Protein AF-A0A7X7NEM4-F1 (afdb_monomer_lite)

pLDDT: mean 92.58, std 3.81, range [78.38, 96.19]

Radius of gyration: 13.3 Å; chains: 1; bounding box: 25×29×31 Å

Secondary structure (DSSP, 8-state):
-------------S---HHHHS-GGGTT---HHHHGGGTTTT---TT----

Sequence (51 aa):
MKSFGGPVLFLDRSDINTDEIIPAKYLTEVKKEALKPYLLEDLNMEGFNPD

Structure (mmCIF, N/CA/C/O backbone):
data_AF-A0A7X7NEM4-F1
#
_entry.id   AF-A0A7X7NEM4-F1
#
loop_
_atom_site.group_PDB
_atom_site.id
_atom_site.type_symbol
_atom_site.label_atom_id
_atom_site.label_alt_id
_atom_site.label_comp_id
_atom_site.label_asym_id
_atom_site.label_entity_id
_atom_site.label_seq_id
_atom_site.pdbx_PDB_ins_code
_atom_site.Cartn_x
_atom_site.Cartn_y
_atom_site.Cartn_z
_atom_site.occupancy
_atom_site.B_iso_or_equiv
_atom_site.auth_seq_id
_atom_site.auth_comp_id
_atom_site.auth_asym_id
_atom_site.auth_atom_id
_atom_site.pdbx_PDB_model_num
ATOM 1 N N . MET A 1 1 ? -10.604 20.112 -19.430 1.00 78.38 1 MET A N 1
ATOM 2 C CA . MET A 1 1 ? -9.833 18.955 -18.920 1.00 78.38 1 MET A CA 1
ATOM 3 C C . MET A 1 1 ? -8.880 19.477 -17.852 1.00 78.38 1 MET A C 1
ATOM 5 O O . MET A 1 1 ? -8.254 20.495 -18.113 1.00 78.38 1 MET A O 1
ATOM 9 N N . LYS A 1 2 ? -8.825 18.888 -16.649 1.00 89.69 2 LYS A N 1
ATOM 10 C CA . LYS A 1 2 ? -7.816 19.263 -15.638 1.00 89.69 2 LYS A CA 1
ATOM 11 C C . LYS A 1 2 ? -6.547 18.451 -15.896 1.00 89.69 2 LYS A C 1
ATOM 13 O O . LYS A 1 2 ? -6.650 17.238 -16.054 1.00 89.69 2 LYS A O 1
ATOM 18 N N . SER A 1 3 ? -5.394 19.111 -15.939 1.00 89.62 3 SER A N 1
ATOM 19 C CA . SER A 1 3 ? -4.094 18.444 -16.050 1.00 89.62 3 SER A CA 1
ATOM 20 C C . SER A 1 3 ? -3.548 18.157 -14.657 1.00 89.62 3 SER A C 1
ATOM 22 O O . SER A 1 3 ? -3.512 19.051 -13.812 1.00 89.62 3 SER A O 1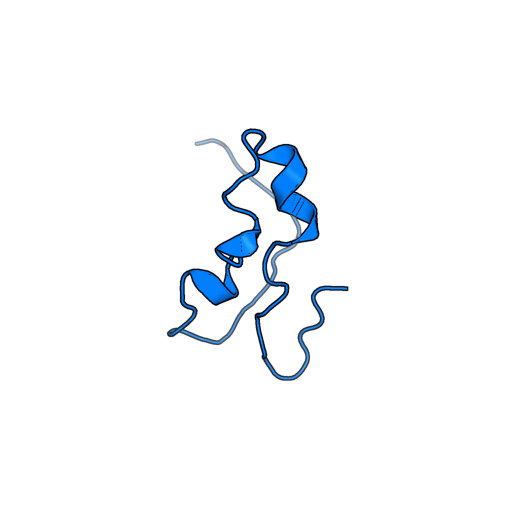
ATOM 24 N N . PHE A 1 4 ? -3.126 16.919 -14.431 1.00 92.38 4 PHE A N 1
ATOM 25 C CA . PHE A 1 4 ? -2.425 16.496 -13.223 1.00 92.38 4 PHE A CA 1
ATOM 26 C C . PHE A 1 4 ? -0.976 16.188 -13.602 1.00 92.38 4 PHE A C 1
ATOM 28 O O . PHE A 1 4 ? -0.728 15.621 -14.664 1.00 92.38 4 PHE A O 1
ATOM 35 N N . GLY A 1 5 ? -0.030 16.593 -12.759 1.00 93.81 5 GLY A N 1
ATOM 36 C CA . GLY A 1 5 ? 1.395 16.317 -12.927 1.00 93.81 5 GLY A CA 1
ATOM 37 C C . GLY A 1 5 ? 1.994 15.820 -11.617 1.00 93.81 5 GLY A C 1
ATOM 38 O O . GLY A 1 5 ? 1.436 16.070 -10.549 1.00 93.81 5 GLY A O 1
ATOM 39 N N . GLY A 1 6 ? 3.111 15.107 -11.701 1.00 94.62 6 GLY A N 1
ATOM 40 C CA . GLY A 1 6 ? 3.794 14.539 -10.545 1.00 94.62 6 GLY A CA 1
ATOM 41 C C . GLY A 1 6 ? 4.761 13.425 -10.945 1.00 94.62 6 GLY A C 1
ATOM 42 O O . GLY A 1 6 ? 4.766 13.014 -12.108 1.00 94.62 6 GLY A O 1
ATOM 43 N N . PRO A 1 7 ? 5.590 12.958 -10.000 1.00 94.31 7 PRO A N 1
ATOM 44 C CA . PRO A 1 7 ? 6.427 11.786 -10.209 1.00 94.31 7 PRO A CA 1
ATOM 45 C C . PRO A 1 7 ? 5.563 10.541 -10.452 1.00 94.31 7 PRO A C 1
ATOM 47 O O . PRO A 1 7 ? 4.452 10.428 -9.934 1.00 94.31 7 PRO A O 1
ATOM 50 N N . VAL A 1 8 ? 6.094 9.609 -11.241 1.00 92.25 8 VAL A N 1
ATOM 51 C CA . VAL A 1 8 ? 5.454 8.327 -11.557 1.00 92.25 8 VAL A CA 1
ATOM 52 C C . VAL A 1 8 ? 6.247 7.207 -10.893 1.00 92.25 8 VAL A C 1
ATOM 54 O O . VAL A 1 8 ? 7.473 7.201 -10.960 1.00 92.25 8 VAL A O 1
ATOM 57 N N . LEU A 1 9 ? 5.537 6.259 -10.283 1.00 90.75 9 LEU A N 1
ATOM 58 C CA . LEU A 1 9 ? 6.074 4.979 -9.826 1.00 90.75 9 LEU A CA 1
ATOM 59 C C . LEU A 1 9 ? 5.634 3.895 -10.818 1.00 90.75 9 LEU A C 1
ATOM 61 O O . LEU A 1 9 ? 4.442 3.788 -11.108 1.00 90.75 9 LEU A O 1
ATOM 65 N N . PHE A 1 10 ? 6.580 3.118 -11.345 1.00 91.25 10 PHE A N 1
ATOM 66 C CA . PHE A 1 10 ? 6.299 2.024 -12.274 1.00 91.25 10 PHE A CA 1
ATOM 67 C C . PHE A 1 10 ? 6.431 0.681 -11.555 1.00 91.25 10 PHE A C 1
ATOM 69 O O . PHE A 1 10 ? 7.485 0.387 -10.998 1.00 91.25 10 PHE A O 1
ATOM 76 N N . LEU A 1 11 ? 5.360 -0.112 -11.568 1.00 93.31 11 LEU A N 1
ATOM 77 C CA . LEU A 1 11 ? 5.317 -1.460 -11.006 1.00 93.31 11 LEU A CA 1
ATOM 78 C C . LEU A 1 11 ? 4.996 -2.434 -12.145 1.00 93.31 11 LEU A C 1
ATOM 80 O O . LEU A 1 11 ? 3.867 -2.454 -12.633 1.00 93.31 11 LEU A O 1
ATOM 84 N N . ASP A 1 12 ? 5.986 -3.211 -12.587 1.00 93.00 12 ASP A N 1
ATOM 85 C CA . ASP A 1 12 ? 5.859 -4.136 -13.726 1.00 93.00 12 ASP A CA 1
ATOM 86 C C . ASP A 1 12 ? 5.372 -5.524 -13.279 1.00 93.00 12 ASP A C 1
ATOM 88 O O . ASP A 1 12 ? 6.010 -6.553 -13.500 1.00 93.00 12 ASP A O 1
ATOM 92 N N . ARG A 1 13 ? 4.249 -5.541 -12.557 1.00 93.88 13 ARG A N 1
ATOM 93 C CA . ARG A 1 13 ? 3.607 -6.760 -12.055 1.00 93.88 13 ARG A CA 1
ATOM 94 C C . ARG A 1 13 ? 2.096 -6.630 -12.176 1.00 93.88 13 ARG A C 1
ATOM 96 O O . ARG A 1 13 ? 1.508 -5.659 -11.709 1.00 93.88 13 ARG A O 1
ATOM 103 N N . SER A 1 14 ? 1.459 -7.611 -12.810 1.00 94.06 14 SER A N 1
ATOM 104 C CA . SER A 1 14 ? 0.015 -7.587 -13.083 1.00 94.06 14 SER A CA 1
ATOM 105 C C . SER A 1 14 ? -0.839 -8.253 -12.005 1.00 94.06 14 SER A C 1
ATOM 107 O O . SER A 1 14 ? -2.052 -8.078 -11.991 1.00 94.06 14 SER A O 1
ATOM 109 N N . ASP A 1 15 ? -0.227 -9.050 -11.135 1.00 94.31 15 ASP A N 1
ATOM 110 C CA . ASP A 1 15 ? -0.874 -9.910 -10.1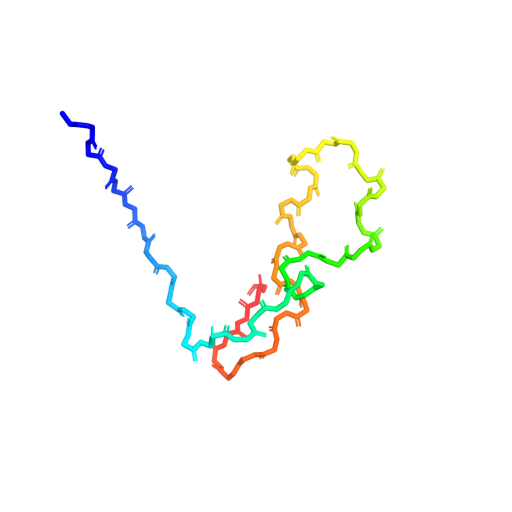42 1.00 94.31 15 ASP A CA 1
ATOM 111 C C . ASP A 1 15 ? -0.739 -9.365 -8.710 1.00 94.31 15 ASP A C 1
ATOM 113 O O . ASP A 1 15 ? -0.689 -10.130 -7.751 1.00 94.31 15 ASP A O 1
ATOM 117 N N . ILE A 1 16 ? -0.663 -8.039 -8.558 1.00 95.56 16 ILE A N 1
ATOM 118 C CA . ILE A 1 16 ? -0.654 -7.381 -7.245 1.00 95.56 16 ILE A CA 1
ATOM 119 C C . ILE A 1 16 ? -2.026 -7.569 -6.591 1.00 95.56 16 ILE A C 1
ATOM 121 O O . ILE A 1 16 ? -3.046 -7.118 -7.121 1.00 95.56 16 ILE A O 1
ATOM 125 N N . ASN A 1 17 ? -2.052 -8.242 -5.443 1.00 95.88 17 ASN A N 1
ATOM 126 C CA . ASN A 1 17 ? -3.278 -8.532 -4.704 1.00 95.88 17 ASN A CA 1
ATOM 127 C C . ASN A 1 17 ? -3.555 -7.506 -3.586 1.00 95.88 17 ASN A C 1
ATOM 129 O O . ASN A 1 17 ? -2.791 -6.571 -3.359 1.00 95.88 17 ASN A O 1
ATOM 133 N N . THR A 1 18 ? -4.688 -7.647 -2.892 1.00 96.19 18 THR A N 1
ATOM 134 C CA . THR A 1 18 ? -5.135 -6.667 -1.889 1.00 96.19 18 THR A CA 1
ATOM 135 C C . THR A 1 18 ? -4.259 -6.605 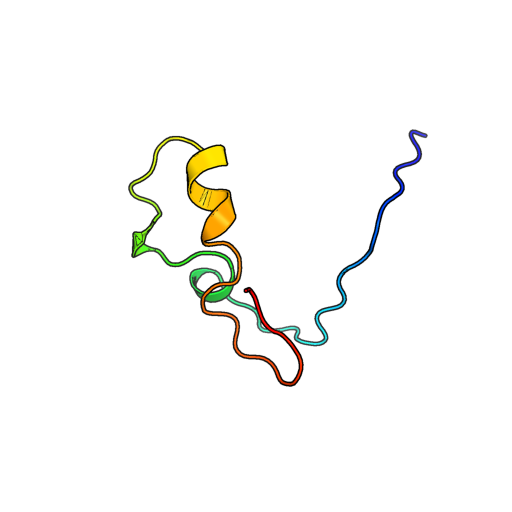-0.646 1.00 96.19 18 THR A C 1
ATOM 137 O O . THR A 1 18 ? -4.079 -5.508 -0.126 1.00 96.19 18 THR A O 1
ATOM 140 N N . ASP A 1 19 ? -3.716 -7.735 -0.190 1.00 95.19 19 ASP A N 1
ATOM 141 C CA . ASP A 1 19 ? -2.838 -7.759 0.984 1.00 95.19 19 ASP A CA 1
ATOM 142 C C . ASP A 1 19 ? -1.483 -7.111 0.669 1.00 95.19 19 ASP A C 1
ATOM 144 O O . ASP A 1 19 ? -0.930 -6.409 1.509 1.00 95.19 19 ASP A O 1
ATOM 148 N N . GLU A 1 20 ? -1.002 -7.242 -0.571 1.00 95.50 20 GLU A N 1
ATOM 149 C CA . GLU A 1 20 ? 0.199 -6.541 -1.044 1.00 95.50 20 GLU A CA 1
ATOM 150 C C . GLU A 1 20 ? -0.010 -5.030 -1.193 1.00 95.50 20 GLU A C 1
ATOM 152 O O . GLU A 1 20 ? 0.936 -4.263 -1.042 1.00 95.50 20 GLU A O 1
ATOM 157 N N . ILE A 1 21 ? -1.234 -4.573 -1.486 1.00 95.31 21 ILE A N 1
ATOM 158 C CA . ILE A 1 21 ? -1.553 -3.137 -1.509 1.00 95.31 21 ILE A CA 1
ATOM 159 C C . ILE A 1 21 ? -1.595 -2.584 -0.084 1.00 95.31 21 ILE A C 1
ATOM 161 O O . ILE A 1 21 ? -1.019 -1.528 0.187 1.00 95.31 21 ILE A O 1
ATOM 165 N N . ILE A 1 22 ? -2.316 -3.267 0.805 1.00 96.00 22 ILE A N 1
ATOM 166 C CA . ILE A 1 22 ? -2.447 -2.907 2.214 1.00 96.00 22 ILE A CA 1
ATOM 167 C C . ILE A 1 22 ? -2.778 -4.162 3.039 1.00 96.00 22 ILE A C 1
ATOM 169 O O . ILE A 1 22 ? -3.828 -4.775 2.829 1.00 96.00 22 ILE A O 1
ATOM 173 N N . PRO A 1 23 ? -1.954 -4.520 4.035 1.00 95.44 23 PRO A N 1
ATOM 174 C CA . PRO A 1 23 ? -2.221 -5.695 4.854 1.00 95.44 23 PRO A CA 1
ATOM 175 C C . PRO A 1 23 ? -3.527 -5.574 5.648 1.00 95.44 23 PRO A C 1
ATOM 177 O O . PRO A 1 23 ? -3.782 -4.559 6.307 1.00 95.44 23 PRO A O 1
ATOM 180 N N . ALA A 1 24 ? -4.328 -6.645 5.682 1.00 95.62 24 ALA A N 1
ATOM 181 C CA . ALA A 1 24 ? -5.607 -6.665 6.400 1.00 95.62 24 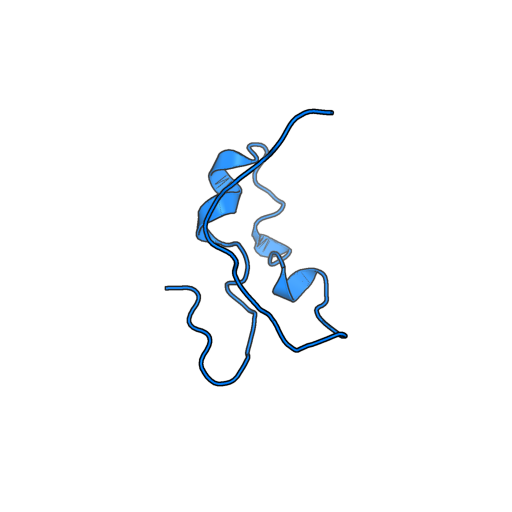ALA A CA 1
ATOM 182 C C . ALA A 1 24 ? -5.497 -6.282 7.893 1.00 95.62 24 ALA A C 1
ATOM 184 O O . ALA A 1 24 ? -6.443 -5.733 8.462 1.00 95.62 24 ALA A O 1
ATOM 185 N N . LYS A 1 25 ? -4.329 -6.511 8.520 1.00 94.38 25 LYS A N 1
ATOM 186 C CA . LYS A 1 25 ? -4.030 -6.142 9.919 1.00 94.38 25 LYS A CA 1
ATOM 187 C C . LYS A 1 25 ? -4.201 -4.642 10.209 1.00 94.38 25 LYS A C 1
ATOM 189 O O . LYS A 1 25 ? -4.451 -4.292 11.358 1.00 94.38 25 LYS A O 1
ATOM 194 N N . TYR A 1 26 ? -4.115 -3.777 9.193 1.00 95.31 26 TYR A N 1
ATOM 195 C CA . TYR A 1 26 ? -4.274 -2.326 9.340 1.00 95.31 26 TYR A CA 1
ATOM 196 C C . TYR A 1 26 ? -5.694 -1.824 9.062 1.00 95.31 26 TYR A C 1
ATOM 198 O O . TYR A 1 26 ? -6.008 -0.675 9.361 1.00 95.31 26 TYR A O 1
ATOM 206 N N . LEU A 1 27 ? -6.594 -2.669 8.548 1.00 92.88 27 LEU A N 1
ATOM 207 C CA . LEU A 1 27 ? -7.980 -2.287 8.232 1.00 92.88 27 LEU A CA 1
ATOM 208 C C . LEU A 1 27 ? -8.873 -2.109 9.475 1.00 92.88 27 LEU A C 1
ATOM 210 O O . LEU A 1 27 ? -10.086 -1.935 9.364 1.00 92.88 27 LEU A O 1
ATOM 214 N N . THR A 1 28 ? -8.274 -2.140 10.662 1.00 93.44 28 THR A N 1
ATOM 215 C CA . THR A 1 28 ? -8.870 -1.708 11.928 1.00 93.44 28 THR A CA 1
ATOM 216 C C . THR A 1 28 ? -8.850 -0.184 12.089 1.00 93.44 28 THR A C 1
ATOM 218 O O . THR A 1 28 ? -9.619 0.354 12.888 1.00 93.44 28 THR A O 1
ATOM 221 N N . GLU A 1 29 ? -8.010 0.524 11.327 1.00 92.94 29 GLU A N 1
ATOM 222 C CA . GLU A 1 29 ? -7.901 1.981 11.364 1.00 92.94 29 GLU A CA 1
ATOM 223 C C . GLU A 1 29 ? -9.034 2.662 10.585 1.00 92.94 29 GLU A C 1
ATOM 225 O O . GLU A 1 29 ? -9.289 2.385 9.414 1.00 92.94 29 GLU A O 1
ATOM 230 N N . VAL A 1 30 ? -9.701 3.628 11.221 1.00 90.06 30 VAL A N 1
ATOM 231 C CA . VAL A 1 30 ? -10.838 4.346 10.611 1.00 90.06 30 VAL A CA 1
ATOM 232 C C . VAL A 1 30 ? -10.370 5.442 9.644 1.00 90.06 30 VAL A C 1
ATOM 234 O O . VAL A 1 30 ? -11.076 5.798 8.697 1.00 90.06 30 VAL A O 1
ATOM 237 N N . LYS A 1 31 ? -9.188 6.024 9.886 1.00 94.69 31 LYS A N 1
ATOM 238 C CA . LYS A 1 31 ? -8.679 7.173 9.124 1.00 94.69 31 LYS A CA 1
ATOM 239 C C . LYS A 1 31 ? -7.784 6.721 7.977 1.00 94.69 31 LYS A C 1
ATOM 241 O O . LYS A 1 31 ? -6.784 6.048 8.193 1.00 94.69 31 LYS A O 1
ATOM 246 N N . LYS A 1 32 ? -8.068 7.203 6.765 1.00 90.75 32 LYS A N 1
ATOM 247 C CA . LYS A 1 32 ? -7.258 6.915 5.567 1.00 90.75 32 LYS A CA 1
ATOM 248 C C . LYS A 1 32 ? -5.823 7.413 5.700 1.00 90.75 32 LYS A C 1
ATOM 250 O O . LYS A 1 32 ? -4.901 6.794 5.187 1.00 90.75 32 LYS A O 1
ATOM 255 N N . GLU A 1 33 ? -5.624 8.533 6.385 1.00 94.56 33 GLU A N 1
ATOM 256 C CA . GLU A 1 33 ? -4.304 9.123 6.598 1.00 94.56 33 GLU A CA 1
ATOM 257 C C . GLU A 1 33 ? -3.408 8.226 7.453 1.00 94.56 33 GLU A C 1
ATOM 259 O O . GLU A 1 33 ? -2.201 8.219 7.233 1.00 94.56 33 GLU A O 1
ATOM 264 N N . ALA A 1 34 ? -3.996 7.456 8.375 1.00 94.38 34 ALA A N 1
ATOM 265 C CA . AL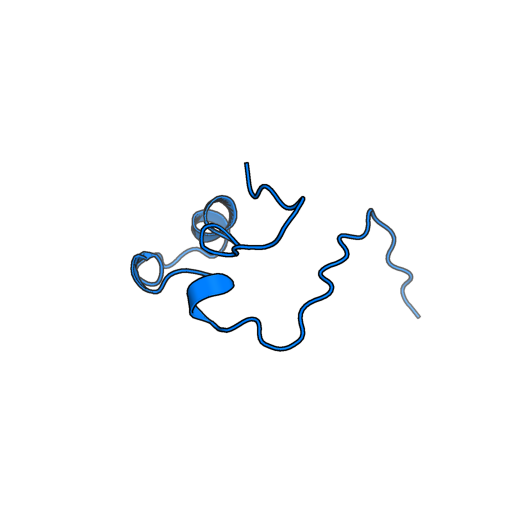A A 1 34 ? -3.269 6.515 9.222 1.00 94.38 34 ALA A CA 1
ATOM 266 C C . ALA A 1 34 ? -2.770 5.289 8.442 1.00 94.38 34 ALA A C 1
ATOM 268 O O . ALA A 1 34 ? -1.782 4.690 8.840 1.00 94.38 34 ALA A O 1
ATOM 269 N N . LEU A 1 35 ? -3.400 4.954 7.309 1.00 95.06 35 LEU A N 1
ATOM 270 C CA . LEU A 1 35 ? -3.025 3.805 6.478 1.00 95.06 35 LEU A CA 1
ATOM 271 C C . LEU A 1 35 ? -1.844 4.084 5.538 1.00 95.06 35 LEU A C 1
ATOM 273 O O . LEU A 1 35 ? -1.249 3.152 5.009 1.00 95.06 35 LEU A O 1
ATOM 277 N N . LYS A 1 36 ? -1.510 5.361 5.304 1.00 93.62 36 LYS A N 1
ATOM 278 C CA . LYS A 1 36 ? -0.490 5.763 4.321 1.00 93.62 36 LYS A CA 1
ATOM 279 C C . LYS A 1 36 ? 0.889 5.121 4.531 1.00 93.62 36 LYS A C 1
ATOM 281 O O . LYS A 1 36 ? 1.463 4.735 3.520 1.00 93.62 36 LYS A O 1
ATOM 286 N N . PRO A 1 37 ? 1.429 5.012 5.762 1.00 94.25 37 PRO A N 1
ATOM 287 C CA . PRO A 1 37 ? 2.765 4.449 5.971 1.00 94.25 37 PRO A CA 1
ATOM 288 C C . PRO A 1 37 ? 2.869 2.956 5.648 1.00 94.25 37 PRO A C 1
ATOM 290 O O . PRO A 1 37 ? 3.970 2.449 5.520 1.00 94.25 37 PRO A O 1
ATOM 293 N N . TYR A 1 38 ? 1.735 2.264 5.537 1.00 95.06 38 TYR A N 1
ATOM 294 C CA . TYR A 1 38 ? 1.670 0.811 5.385 1.00 95.06 38 TYR A CA 1
ATOM 295 C C . TYR A 1 38 ? 1.333 0.375 3.952 1.00 95.06 38 TYR A C 1
ATOM 297 O O . TYR A 1 38 ? 1.089 -0.802 3.685 1.00 95.06 38 TYR A O 1
ATOM 305 N N . LEU A 1 39 ? 1.242 1.334 3.028 1.00 95.19 39 LEU A N 1
ATOM 306 C CA . LEU A 1 39 ? 0.916 1.071 1.635 1.00 95.19 39 LEU A CA 1
ATOM 307 C C . LEU A 1 39 ? 2.101 0.369 0.958 1.00 95.19 39 LEU A C 1
ATOM 309 O O . LEU A 1 39 ? 3.215 0.881 1.004 1.00 95.19 39 LEU A O 1
ATOM 313 N N . LEU A 1 40 ? 1.846 -0.753 0.282 1.00 95.56 40 LEU A N 1
ATOM 314 C CA . LEU A 1 40 ? 2.871 -1.568 -0.390 1.00 95.56 40 LEU A CA 1
ATOM 315 C C . LEU A 1 40 ? 3.936 -2.172 0.549 1.00 95.56 40 LEU A C 1
ATOM 317 O O . LEU A 1 40 ? 4.974 -2.606 0.059 1.00 95.56 40 LEU A O 1
ATOM 321 N N . GLU A 1 41 ? 3.684 -2.240 1.866 1.00 94.88 41 GLU A N 1
ATOM 322 C CA . GLU A 1 41 ? 4.611 -2.830 2.857 1.00 94.88 41 GLU A CA 1
ATOM 323 C C . GLU A 1 41 ? 4.988 -4.277 2.501 1.00 94.88 41 GLU A C 1
ATOM 325 O O . GLU A 1 41 ? 6.156 -4.649 2.563 1.00 94.88 41 GLU A O 1
ATOM 330 N N . ASP A 1 42 ? 4.003 -5.074 2.074 1.00 93.62 42 ASP A N 1
ATOM 331 C CA . ASP A 1 42 ? 4.185 -6.489 1.734 1.00 93.62 42 ASP A CA 1
ATOM 332 C C . ASP A 1 42 ? 4.461 -6.712 0.229 1.00 93.62 42 ASP A C 1
ATOM 334 O O . ASP A 1 42 ? 4.542 -7.856 -0.231 1.00 93.62 42 ASP A O 1
ATOM 338 N N . LEU A 1 43 ? 4.613 -5.643 -0.568 1.00 94.81 43 LEU A N 1
ATOM 339 C CA . LEU A 1 43 ? 4.906 -5.770 -1.996 1.00 94.81 43 LEU A CA 1
ATOM 340 C C . LEU A 1 43 ? 6.352 -6.232 -2.201 1.00 94.81 43 LEU A C 1
ATOM 342 O O . LEU A 1 43 ? 7.299 -5.452 -2.108 1.00 94.81 43 LEU A O 1
ATOM 346 N N . ASN A 1 44 ? 6.519 -7.499 -2.569 1.00 90.88 44 ASN A N 1
ATOM 347 C CA . ASN A 1 44 ? 7.822 -8.055 -2.912 1.00 90.88 44 ASN A CA 1
ATOM 348 C C . ASN A 1 44 ? 8.071 -7.972 -4.426 1.00 90.88 44 ASN A C 1
ATOM 350 O O . ASN A 1 44 ? 7.409 -8.649 -5.222 1.00 90.88 44 ASN A O 1
ATOM 354 N N . MET A 1 45 ? 9.028 -7.135 -4.825 1.00 90.94 45 MET A N 1
ATOM 355 C CA . MET A 1 45 ? 9.459 -6.978 -6.211 1.00 90.94 45 MET A CA 1
ATOM 356 C C . MET A 1 45 ? 10.939 -6.586 -6.257 1.00 90.94 45 MET A C 1
ATOM 358 O O . MET A 1 45 ? 11.410 -5.791 -5.446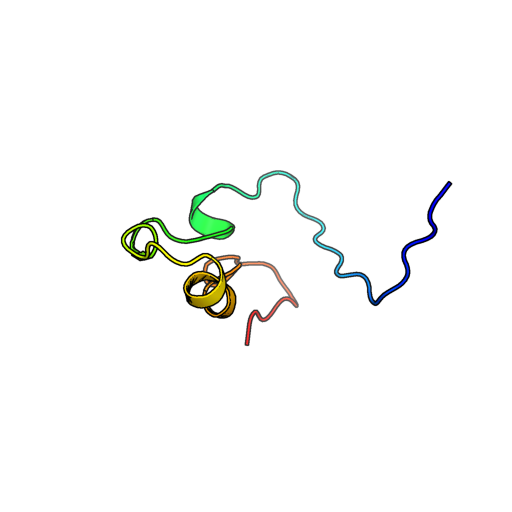 1.00 90.94 45 MET A O 1
ATOM 362 N N . GLU A 1 46 ? 11.684 -7.134 -7.217 1.00 90.56 46 GLU A N 1
ATOM 363 C CA . GLU A 1 46 ? 13.099 -6.801 -7.393 1.00 90.56 46 GLU A CA 1
ATOM 364 C C . GLU A 1 46 ? 13.279 -5.296 -7.657 1.00 90.56 46 GLU A C 1
ATOM 366 O O . GLU A 1 46 ? 12.614 -4.718 -8.516 1.00 90.56 46 GLU A O 1
ATOM 371 N N . GLY A 1 47 ? 14.176 -4.652 -6.905 1.00 87.44 47 GLY A N 1
ATOM 372 C CA . GLY A 1 47 ? 14.473 -3.224 -7.059 1.00 87.44 47 GLY A CA 1
ATOM 373 C C . GLY A 1 47 ? 13.409 -2.267 -6.504 1.00 87.44 47 GLY A C 1
ATOM 374 O O . GLY A 1 47 ? 13.552 -1.058 -6.682 1.00 87.44 47 GLY A O 1
ATOM 375 N N . PHE A 1 48 ? 12.378 -2.770 -5.820 1.00 90.06 48 PHE A N 1
ATOM 376 C CA . PHE A 1 48 ? 11.399 -1.960 -5.097 1.00 90.06 48 PHE A CA 1
ATOM 377 C C . PHE A 1 48 ? 11.649 -2.038 -3.589 1.00 90.06 48 PHE A C 1
ATOM 379 O O . PHE A 1 48 ? 11.764 -3.129 -3.035 1.00 90.06 48 PHE A O 1
ATOM 386 N N . ASN A 1 49 ? 11.724 -0.879 -2.934 1.00 87.06 49 ASN A N 1
ATOM 387 C CA . ASN A 1 49 ? 11.750 -0.772 -1.479 1.00 87.06 49 ASN A CA 1
ATOM 388 C C . ASN A 1 49 ? 10.635 0.188 -1.036 1.00 87.06 49 ASN A C 1
ATOM 390 O O . ASN A 1 49 ? 10.640 1.330 -1.505 1.00 87.06 49 ASN A O 1
ATOM 394 N N . PRO A 1 50 ? 9.683 -0.247 -0.192 1.00 84.12 50 PRO A N 1
ATOM 395 C CA . PRO A 1 50 ? 8.644 0.633 0.341 1.00 84.12 50 PRO A CA 1
ATOM 396 C C . PRO A 1 50 ? 9.164 1.641 1.388 1.00 84.12 50 PRO A C 1
ATOM 398 O O . PRO A 1 50 ? 8.469 2.627 1.638 1.00 84.12 50 PRO A O 1
ATOM 401 N N . ASP A 1 51 ? 10.370 1.424 1.940 1.00 78.69 51 ASP A N 1
ATOM 402 C CA . ASP A 1 51 ? 11.062 2.307 2.903 1.00 78.69 51 ASP A CA 1
ATOM 403 C C . ASP A 1 51 ? 12.000 3.351 2.260 1.00 78.69 51 ASP A C 1
ATOM 405 O O . ASP A 1 51 ? 12.793 2.987 1.351 1.00 78.69 51 ASP A O 1
#

Foldseek 3Di:
DDDDDDDDDDDPDDPQDDCQQANPVCVVDPDPVVRVLRGRVVPDDPPDDSD